Protein AF-A0A948Z2U1-F1 (afdb_monomer)

Secondary structure (DSSP, 8-state):
--TT--TT-EEEEEEE-S-HHHHHHHHHHHHT-S--SEEEEEEE-------

Structure (mmCIF, N/CA/C/O backbone):
data_AF-A0A948Z2U1-F1
#
_entry.id   AF-A0A948Z2U1-F1
#
loop_
_atom_site.group_PDB
_atom_site.id
_atom_site.type_symbol
_atom_site.label_atom_id
_atom_site.label_alt_id
_atom_site.label_comp_id
_atom_site.label_asym_id
_atom_site.label_entity_id
_atom_site.label_seq_id
_atom_site.pdbx_PDB_ins_code
_atom_site.Cartn_x
_atom_site.Cartn_y
_atom_site.Cartn_z
_atom_site.occupancy
_atom_site.B_iso_or_equiv
_atom_site.auth_seq_id
_atom_site.auth_comp_id
_atom_site.auth_asym_id
_atom_site.auth_atom_id
_atom_site.pdbx_PDB_model_num
ATOM 1 N N . MET A 1 1 ? -8.574 21.570 16.600 1.00 49.31 1 MET A N 1
ATOM 2 C CA . MET A 1 1 ? -8.341 20.170 16.204 1.00 49.31 1 MET A CA 1
ATOM 3 C C . MET A 1 1 ? -8.702 20.127 14.742 1.00 49.31 1 MET A C 1
ATOM 5 O O . MET A 1 1 ? -9.857 20.379 14.447 1.00 49.31 1 MET A O 1
ATOM 9 N N . SER A 1 2 ? -7.712 20.029 13.860 1.00 58.19 2 SER A N 1
ATOM 10 C CA . SER A 1 2 ? -7.910 20.083 12.409 1.00 58.19 2 SER A CA 1
ATOM 11 C C . SER A 1 2 ? -8.888 18.992 11.966 1.00 58.19 2 SER A C 1
ATOM 13 O O . SER A 1 2 ? -8.746 17.848 12.390 1.00 58.19 2 SER A O 1
ATOM 15 N N . GLU A 1 3 ? -9.869 19.356 11.141 1.00 65.94 3 GLU A N 1
ATOM 16 C CA . GLU A 1 3 ? -10.980 18.521 10.647 1.00 65.94 3 GLU A CA 1
ATOM 17 C C . GLU A 1 3 ? -10.587 17.271 9.812 1.00 65.94 3 GLU A C 1
ATOM 19 O O . GLU A 1 3 ? -11.447 16.666 9.188 1.00 65.94 3 GLU A O 1
ATOM 24 N N . GLU A 1 4 ? -9.325 16.832 9.815 1.00 73.38 4 GLU A N 1
ATOM 25 C CA . GLU A 1 4 ? -8.801 15.760 8.942 1.00 73.38 4 GLU A CA 1
ATOM 26 C C . GLU A 1 4 ? -8.189 14.567 9.706 1.00 73.38 4 GLU A C 1
ATOM 28 O O . GLU A 1 4 ? -7.456 13.763 9.136 1.00 73.38 4 GLU A O 1
ATOM 33 N N . TYR A 1 5 ? -8.434 14.436 11.014 1.00 79.88 5 TYR A N 1
ATOM 34 C CA . TYR A 1 5 ? -7.958 13.270 11.765 1.00 79.88 5 TYR A CA 1
ATOM 35 C C . TYR A 1 5 ? -8.977 12.128 11.717 1.00 79.88 5 TYR A C 1
ATOM 37 O O . TYR A 1 5 ? -9.979 12.160 12.429 1.00 79.88 5 TYR A O 1
ATOM 45 N N . GLU A 1 6 ? -8.673 11.098 10.928 1.00 86.31 6 GLU A N 1
ATOM 46 C CA . GLU A 1 6 ? -9.415 9.835 10.893 1.00 86.31 6 GLU A CA 1
ATOM 47 C C . GLU A 1 6 ? -8.736 8.793 11.809 1.00 86.31 6 GLU A C 1
ATOM 49 O O . GLU A 1 6 ? -7.626 8.329 11.514 1.00 86.31 6 GLU A O 1
ATOM 54 N N . PRO A 1 7 ? -9.353 8.411 12.946 1.00 90.25 7 PRO A N 1
ATOM 55 C CA . PRO A 1 7 ? -8.776 7.438 13.867 1.00 90.25 7 PRO A CA 1
ATOM 56 C C . PRO A 1 7 ? -8.561 6.084 13.186 1.00 90.25 7 PRO A C 1
ATOM 58 O O . PRO A 1 7 ? -9.494 5.478 12.665 1.00 90.25 7 PRO A O 1
ATOM 61 N N . GLY A 1 8 ? -7.327 5.577 13.227 1.00 92.25 8 GLY A N 1
ATOM 62 C CA . GLY A 1 8 ? -6.986 4.302 12.591 1.00 92.25 8 GLY A CA 1
ATOM 63 C C . GLY A 1 8 ? -6.830 4.379 11.070 1.00 92.25 8 GLY A C 1
ATOM 64 O O . GLY A 1 8 ? -6.762 3.340 10.425 1.00 92.25 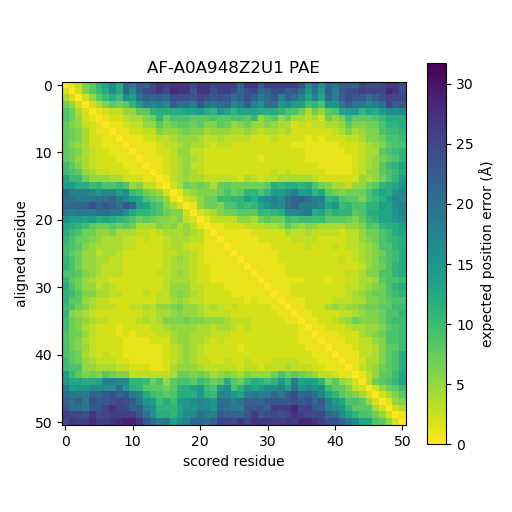8 GLY A O 1
ATOM 65 N N . LEU A 1 9 ? -6.745 5.573 10.477 1.00 94.31 9 LEU A N 1
ATOM 66 C CA . LEU A 1 9 ? -6.325 5.702 9.085 1.00 94.31 9 LEU A CA 1
ATOM 67 C C . LEU A 1 9 ? -4.893 5.195 8.910 1.00 94.31 9 LEU A C 1
ATOM 69 O O . LEU A 1 9 ? -3.967 5.631 9.596 1.00 94.31 9 LEU A O 1
ATOM 73 N N . VAL A 1 10 ? -4.726 4.264 7.972 1.00 94.81 10 VAL A N 1
ATOM 74 C CA . VAL A 1 10 ? -3.417 3.753 7.562 1.00 94.81 10 VAL A CA 1
ATOM 75 C C . VAL A 1 10 ? -3.036 4.345 6.212 1.00 94.81 10 VAL A C 1
ATOM 77 O O . VAL A 1 10 ? -3.761 4.195 5.231 1.00 94.81 10 VAL A O 1
ATOM 80 N N . SER A 1 11 ? -1.861 4.966 6.155 1.00 94.12 11 SER A N 1
ATOM 81 C CA . SER A 1 11 ? -1.297 5.531 4.929 1.00 94.12 11 SER A CA 1
ATOM 82 C C . SER A 1 11 ? -0.330 4.558 4.268 1.00 94.12 11 SER A C 1
ATOM 84 O O . SER A 1 11 ? 0.697 4.194 4.846 1.00 94.12 11 SER A O 1
ATOM 86 N N . VAL A 1 12 ? -0.623 4.159 3.032 1.00 94.12 12 VAL A N 1
ATOM 87 C CA . VAL A 1 12 ? 0.257 3.322 2.213 1.00 94.12 12 VAL A CA 1
ATOM 88 C C . VAL A 1 12 ? 0.960 4.199 1.184 1.00 94.12 12 VAL A C 1
ATOM 90 O 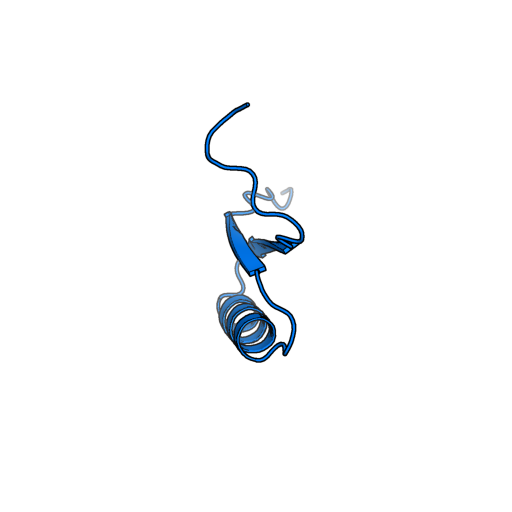O . VAL A 1 12 ? 0.316 4.827 0.349 1.00 94.12 12 VAL A O 1
ATOM 93 N N . ILE A 1 13 ? 2.293 4.242 1.225 1.00 92.19 13 ILE A N 1
ATOM 94 C CA . ILE A 1 13 ? 3.105 5.072 0.326 1.00 92.19 13 ILE A CA 1
ATOM 95 C C . ILE A 1 13 ? 3.835 4.171 -0.671 1.00 92.19 13 ILE A C 1
ATOM 97 O O . ILE A 1 13 ? 4.648 3.335 -0.275 1.00 92.19 13 ILE A O 1
ATOM 101 N N . VAL A 1 14 ? 3.572 4.361 -1.967 1.00 90.25 14 VAL A N 1
ATOM 102 C CA . VAL A 1 14 ? 4.179 3.578 -3.055 1.00 90.25 14 VAL A CA 1
ATOM 103 C C . VAL A 1 14 ? 5.067 4.485 -3.917 1.00 90.25 14 VAL A C 1
ATOM 105 O O . VAL A 1 1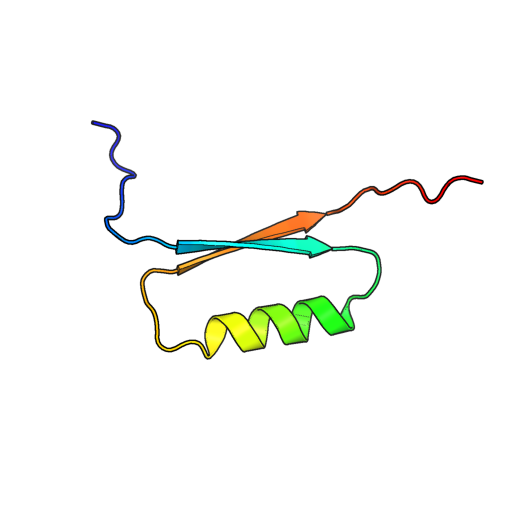4 ? 4.550 5.280 -4.708 1.00 90.25 14 VAL A O 1
ATOM 108 N N . PRO A 1 15 ? 6.406 4.396 -3.798 1.00 86.69 15 PRO A N 1
ATOM 109 C CA . PRO A 1 15 ? 7.314 5.120 -4.676 1.00 86.69 15 PRO A CA 1
ATOM 110 C C . PRO A 1 15 ? 7.355 4.466 -6.065 1.00 86.69 15 PRO A C 1
ATOM 112 O O . PRO A 1 15 ? 7.535 3.255 -6.190 1.00 86.69 15 PRO A O 1
ATOM 115 N N . THR A 1 16 ? 7.232 5.256 -7.132 1.00 78.94 16 THR A N 1
ATOM 116 C CA . THR A 1 16 ? 7.293 4.744 -8.508 1.00 78.94 16 THR A CA 1
ATOM 117 C C . THR A 1 16 ? 8.687 4.937 -9.091 1.00 78.94 16 THR A C 1
ATOM 119 O O . THR A 1 16 ? 9.165 6.061 -9.254 1.00 78.94 16 THR A O 1
ATOM 122 N N . PHE A 1 17 ? 9.364 3.832 -9.414 1.00 68.19 17 PHE A N 1
ATOM 123 C CA . PHE A 1 17 ? 10.617 3.828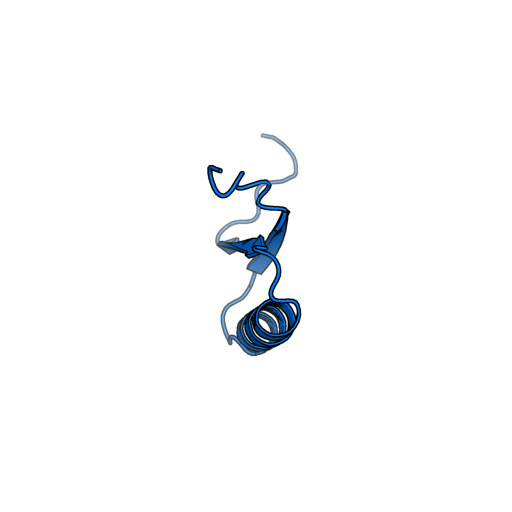 -10.172 1.00 68.19 17 PHE A CA 1
ATOM 124 C C . PHE A 1 17 ?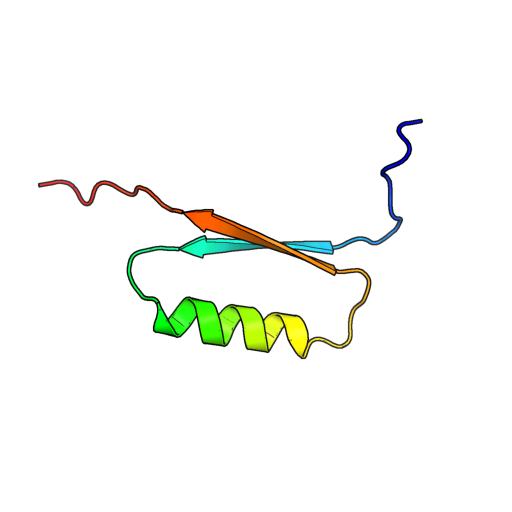 10.422 3.045 -11.473 1.00 68.19 17 PHE A C 1
ATOM 126 O O . PHE A 1 17 ? 10.527 1.823 -11.490 1.00 68.19 17 PHE A O 1
ATOM 133 N N . ASN A 1 18 ? 10.072 3.765 -12.543 1.00 62.25 18 ASN A N 1
ATOM 134 C CA . ASN A 1 18 ? 10.070 3.358 -13.959 1.00 62.25 18 ASN A CA 1
ATOM 135 C C . ASN A 1 18 ? 9.665 1.900 -14.302 1.00 62.25 18 ASN A C 1
ATOM 137 O O . ASN A 1 18 ? 10.185 1.294 -15.240 1.00 62.25 18 ASN A O 1
ATOM 141 N N . ARG A 1 19 ? 8.738 1.317 -13.539 1.00 63.59 19 ARG A N 1
ATOM 142 C CA . ARG A 1 19 ? 8.183 -0.024 -13.745 1.00 63.59 19 ARG A CA 1
ATOM 143 C C . ARG A 1 19 ? 6.676 0.047 -13.509 1.00 63.59 19 ARG A C 1
ATOM 145 O O . ARG A 1 19 ? 6.187 -0.273 -12.431 1.00 63.59 19 ARG A O 1
ATOM 152 N N . SER A 1 20 ? 5.950 0.511 -14.520 1.00 67.19 20 SER A N 1
ATOM 153 C CA . SER A 1 20 ? 4.493 0.698 -14.484 1.00 67.19 20 SER A CA 1
ATOM 154 C C . SER A 1 20 ? 3.712 -0.565 -14.089 1.00 67.19 20 SER A C 1
ATOM 156 O O . SER A 1 20 ? 2.664 -0.437 -13.469 1.00 67.19 20 SER A O 1
ATOM 158 N N . GLY A 1 21 ? 4.234 -1.766 -14.374 1.00 73.19 21 GLY A N 1
ATOM 159 C CA . GLY A 1 21 ? 3.605 -3.037 -13.985 1.00 73.19 21 GLY A CA 1
ATOM 160 C C . GLY A 1 21 ? 3.473 -3.228 -12.4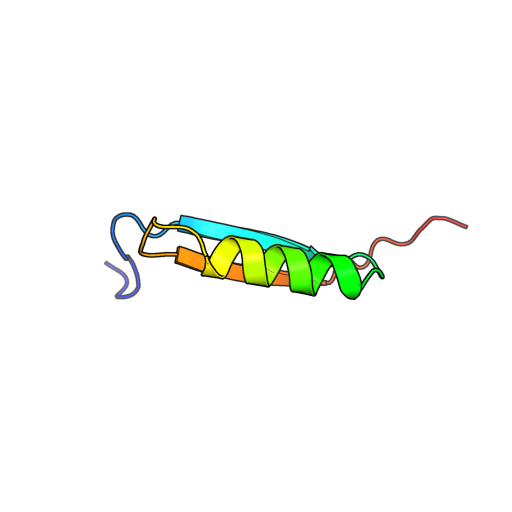69 1.00 73.19 21 GLY A C 1
ATOM 161 O O . GLY A 1 21 ? 2.379 -3.485 -11.979 1.00 73.19 21 GLY A O 1
ATOM 162 N N . PHE A 1 22 ? 4.547 -2.988 -11.707 1.00 81.56 22 PHE A N 1
ATOM 163 C CA . PHE A 1 22 ? 4.530 -3.178 -10.249 1.00 81.56 22 PHE A CA 1
ATOM 164 C C . PHE A 1 22 ? 3.629 -2.179 -9.521 1.00 81.56 22 PHE A C 1
ATOM 166 O O . PHE A 1 22 ? 3.141 -2.478 -8.437 1.00 81.56 22 PHE A O 1
ATOM 173 N N . LEU A 1 23 ? 3.397 -0.997 -10.103 1.00 86.88 23 LEU A N 1
ATOM 174 C CA . LEU A 1 23 ? 2.467 -0.031 -9.524 1.00 86.88 23 LEU A CA 1
ATOM 175 C C . LEU A 1 23 ? 1.035 -0.571 -9.551 1.00 86.88 23 LEU A C 1
ATOM 177 O O . LEU A 1 23 ? 0.342 -0.479 -8.545 1.00 86.88 23 LEU A O 1
ATOM 181 N N . VAL A 1 24 ? 0.610 -1.154 -10.675 1.00 88.50 24 VAL A N 1
ATOM 182 C CA . VAL A 1 24 ? -0.744 -1.709 -10.809 1.00 88.50 24 VAL A CA 1
ATOM 183 C C . VAL A 1 24 ? -0.945 -2.870 -9.836 1.00 88.50 24 VAL A C 1
ATOM 185 O O . VAL A 1 24 ? -1.944 -2.892 -9.125 1.00 88.50 24 VAL A O 1
ATOM 188 N N . GLU A 1 25 ? 0.029 -3.777 -9.731 1.00 90.38 25 GLU A N 1
ATOM 189 C CA . GLU A 1 25 ? -0.015 -4.887 -8.767 1.00 90.38 25 GLU A CA 1
ATOM 190 C C . GLU A 1 25 ? -0.046 -4.396 -7.309 1.00 90.38 25 GLU A C 1
ATOM 192 O O . GLU A 1 25 ? -0.794 -4.923 -6.487 1.00 90.38 25 GLU A O 1
ATOM 197 N N . ALA A 1 26 ? 0.731 -3.360 -6.976 1.00 89.88 26 ALA A N 1
ATOM 198 C CA . ALA A 1 26 ? 0.732 -2.776 -5.636 1.00 89.88 26 ALA A CA 1
ATOM 199 C C . ALA A 1 26 ? -0.607 -2.101 -5.301 1.00 89.88 26 ALA A C 1
ATOM 201 O O . ALA A 1 26 ? -1.113 -2.263 -4.192 1.00 89.88 26 ALA A O 1
ATOM 202 N N . MET A 1 27 ? -1.196 -1.374 -6.254 1.00 91.25 27 MET A N 1
ATOM 203 C CA . MET A 1 27 ? -2.521 -0.770 -6.092 1.00 91.25 27 MET A CA 1
ATOM 204 C C . M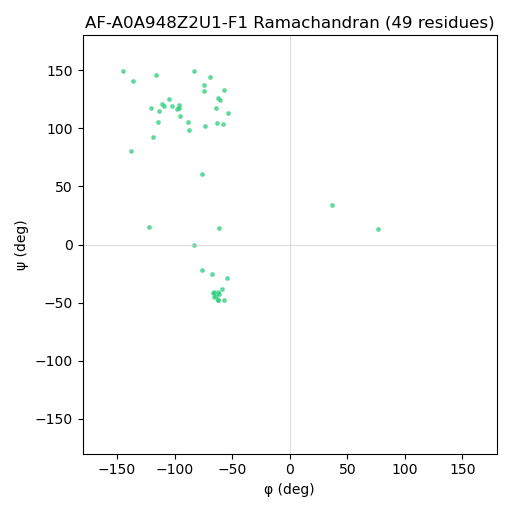ET A 1 27 ? -3.593 -1.842 -5.884 1.00 91.25 27 MET A C 1
ATOM 206 O O . MET A 1 27 ? -4.377 -1.740 -4.942 1.00 91.25 27 MET A O 1
ATOM 210 N N . ASP A 1 28 ? -3.589 -2.888 -6.713 1.00 94.00 28 ASP A N 1
ATOM 211 C CA . ASP A 1 28 ? -4.537 -3.999 -6.614 1.00 94.00 28 ASP A CA 1
ATOM 212 C C . ASP A 1 28 ? -4.411 -4.737 -5.272 1.00 94.00 28 ASP A C 1
ATOM 214 O O . ASP A 1 28 ? -5.411 -4.996 -4.600 1.00 94.00 28 ASP A O 1
ATOM 218 N N . SER A 1 29 ? -3.176 -4.973 -4.819 1.00 93.75 29 SER A N 1
ATOM 219 C CA . SER A 1 29 ? -2.888 -5.555 -3.506 1.00 93.75 29 SER A CA 1
ATOM 220 C C . SER A 1 29 ? -3.491 -4.731 -2.367 1.00 93.75 29 SER A C 1
ATOM 222 O O . SER A 1 29 ? -4.167 -5.289 -1.504 1.00 93.75 29 SER A O 1
ATOM 224 N N . VAL A 1 30 ? -3.312 -3.404 -2.375 1.00 94.06 30 VAL A N 1
ATOM 225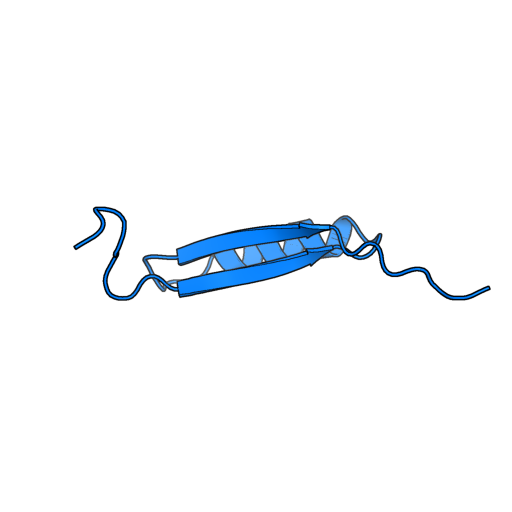 C CA . VAL A 1 30 ? -3.866 -2.507 -1.343 1.00 94.06 30 VAL A CA 1
ATOM 226 C C . VAL A 1 30 ? -5.395 -2.479 -1.391 1.00 94.06 30 VAL A C 1
ATOM 228 O O . VAL A 1 30 ? -6.040 -2.552 -0.343 1.00 94.06 30 VAL A O 1
ATOM 231 N N . CYS A 1 31 ? -5.992 -2.446 -2.586 1.00 92.19 31 CYS A N 1
ATOM 232 C CA . CYS A 1 31 ? -7.445 -2.493 -2.753 1.00 92.19 31 CYS A CA 1
ATOM 233 C C . CYS A 1 31 ? -8.063 -3.767 -2.151 1.00 92.19 31 CYS A C 1
ATOM 235 O O . CYS A 1 31 ? -9.120 -3.684 -1.515 1.00 92.19 31 CYS A O 1
ATOM 237 N N . HIS A 1 32 ? -7.388 -4.912 -2.279 1.00 96.19 32 HIS A N 1
ATOM 238 C CA . HIS A 1 32 ? -7.852 -6.209 -1.774 1.00 96.19 32 HIS A CA 1
ATOM 239 C C . HIS A 1 32 ? -7.566 -6.473 -0.282 1.00 96.19 32 HIS A C 1
ATOM 241 O O . HIS A 1 32 ? -7.950 -7.524 0.236 1.00 96.19 32 HIS A O 1
ATOM 247 N N . GLN A 1 33 ? -6.933 -5.552 0.452 1.00 94.75 33 GLN A N 1
ATOM 248 C CA . GLN A 1 33 ? -6.740 -5.720 1.898 1.00 94.75 33 GLN A CA 1
ATOM 249 C C . GLN A 1 33 ? -8.066 -5.603 2.659 1.00 94.75 33 GLN A C 1
ATOM 251 O O . GLN A 1 33 ? -8.910 -4.776 2.323 1.00 94.75 33 GLN A O 1
ATOM 256 N N . ALA A 1 34 ? -8.230 -6.381 3.732 1.00 95.88 34 ALA A N 1
ATOM 257 C CA . ALA A 1 34 ? -9.430 -6.344 4.574 1.00 95.88 34 ALA A CA 1
ATOM 258 C C . ALA A 1 34 ? -9.485 -5.129 5.524 1.00 95.88 34 ALA A C 1
ATOM 260 O O . ALA A 1 34 ? -10.559 -4.761 5.993 1.00 95.88 34 ALA A O 1
ATOM 261 N N . TYR A 1 35 ? -8.340 -4.511 5.826 1.00 95.19 35 TYR A N 1
ATOM 262 C CA . TYR A 1 35 ? -8.258 -3.398 6.770 1.00 95.19 35 TYR A CA 1
ATOM 263 C C . TYR A 1 35 ? -8.807 -2.096 6.178 1.00 95.19 35 TYR A C 1
ATOM 265 O O . TYR A 1 35 ? -8.495 -1.748 5.039 1.00 95.19 35 TYR A O 1
ATOM 273 N N . ARG A 1 36 ? -9.584 -1.347 6.965 1.00 93.31 36 ARG A N 1
ATOM 274 C CA . ARG A 1 36 ? -10.069 0.002 6.644 1.00 93.31 36 ARG A CA 1
ATOM 275 C C . ARG A 1 36 ? -10.120 0.846 7.928 1.00 93.31 36 ARG A C 1
ATOM 277 O O . ARG A 1 36 ? -10.399 0.268 8.980 1.00 93.31 36 ARG A O 1
ATOM 284 N N . PRO A 1 37 ? -9.926 2.175 7.844 1.00 94.44 37 PRO A N 1
ATOM 285 C CA . PRO A 1 37 ? -9.711 2.979 6.632 1.00 94.44 37 PRO A CA 1
ATOM 286 C C . PRO A 1 37 ? -8.248 2.990 6.146 1.00 94.44 37 PRO A C 1
ATOM 288 O O . PRO A 1 37 ? -7.313 2.880 6.934 1.00 94.44 37 PRO A O 1
ATOM 291 N N . VAL A 1 38 ? -8.050 3.113 4.829 1.00 95.00 38 VAL A N 1
ATOM 292 C CA . VAL A 1 38 ? -6.719 3.161 4.201 1.00 95.00 38 VAL A CA 1
ATOM 293 C C . VAL A 1 38 ? -6.667 4.254 3.134 1.00 95.00 38 VAL A C 1
ATOM 295 O O . VAL A 1 38 ? -7.623 4.414 2.374 1.00 95.00 38 VAL A O 1
ATOM 298 N N . GLU A 1 39 ? -5.548 4.969 3.056 1.00 94.06 39 GLU A N 1
ATOM 299 C CA . GLU A 1 39 ? -5.218 5.897 1.970 1.00 94.06 39 GLU A CA 1
ATOM 300 C C . GLU A 1 39 ? -3.981 5.410 1.201 1.00 94.06 39 GLU A C 1
ATOM 302 O O . GLU A 1 39 ? -3.071 4.813 1.778 1.00 94.06 39 GLU A O 1
ATOM 307 N N . LEU A 1 40 ? -3.941 5.650 -0.113 1.00 93.25 40 LEU A N 1
ATOM 308 C CA . LEU A 1 40 ? -2.842 5.233 -0.986 1.00 93.25 40 LEU A CA 1
ATOM 309 C C . LEU A 1 40 ? -2.209 6.449 -1.663 1.00 93.25 40 LEU A C 1
ATOM 311 O O . LEU A 1 40 ? -2.855 7.134 -2.454 1.00 93.25 40 LEU A O 1
ATOM 315 N N . ILE A 1 41 ? -0.929 6.686 -1.384 1.00 92.50 41 ILE A N 1
ATOM 316 C CA . ILE A 1 41 ? -0.166 7.830 -1.887 1.00 92.50 41 ILE A CA 1
ATOM 317 C C . ILE A 1 41 ? 0.916 7.321 -2.839 1.00 92.50 41 ILE A C 1
ATOM 319 O O . ILE A 1 41 ? 1.853 6.626 -2.441 1.00 92.50 41 ILE A O 1
ATOM 323 N N . VAL A 1 42 ? 0.803 7.688 -4.115 1.00 90.06 42 VAL A N 1
ATOM 324 C CA . VAL A 1 42 ? 1.773 7.322 -5.153 1.00 90.06 42 VAL A CA 1
ATOM 325 C C . VAL A 1 42 ? 2.764 8.464 -5.335 1.00 90.06 42 VAL A C 1
ATOM 327 O O . VAL A 1 42 ? 2.383 9.564 -5.733 1.00 90.06 42 VAL A O 1
ATOM 330 N N . VAL A 1 43 ? 4.045 8.205 -5.067 1.00 88.31 43 VAL A N 1
ATOM 331 C CA . VAL A 1 43 ? 5.093 9.234 -5.133 1.00 88.31 43 VAL A CA 1
ATOM 332 C C . VAL A 1 43 ? 6.022 8.954 -6.313 1.00 88.31 43 VAL A C 1
ATOM 334 O O . VAL A 1 43 ? 6.654 7.897 -6.343 1.00 88.31 43 VAL A O 1
ATOM 337 N N . PRO A 1 44 ? 6.164 9.870 -7.288 1.00 80.69 44 PRO A N 1
ATOM 338 C CA . PRO A 1 44 ? 7.163 9.719 -8.336 1.00 80.69 44 PRO A CA 1
ATOM 339 C C . PRO A 1 44 ? 8.567 9.764 -7.732 1.00 80.69 44 PRO A C 1
ATOM 341 O O . PRO A 1 44 ? 8.976 10.778 -7.169 1.00 80.69 44 PRO A O 1
ATOM 344 N N . SER A 1 45 ? 9.331 8.676 -7.857 1.00 72.56 45 SER A N 1
ATOM 345 C CA . SER A 1 45 ? 10.732 8.685 -7.435 1.00 72.56 45 SER A CA 1
ATOM 346 C C . SER A 1 45 ? 11.597 9.180 -8.595 1.00 72.56 45 SER A C 1
ATOM 348 O O . SER A 1 45 ? 11.941 8.447 -9.520 1.00 72.56 45 SER A O 1
ATOM 350 N N . CYS A 1 46 ? 11.965 10.462 -8.569 1.00 63.91 46 CYS A N 1
ATOM 351 C CA . CYS A 1 46 ? 13.020 10.995 -9.433 1.00 63.91 46 CYS A CA 1
ATOM 352 C C . CYS A 1 46 ? 14.392 10.572 -8.878 1.00 63.91 46 CYS A C 1
ATOM 354 O O . CYS A 1 46 ? 15.212 11.390 -8.464 1.00 63.91 46 CYS A O 1
ATOM 356 N N . GLY A 1 47 ? 14.633 9.264 -8.794 1.00 60.78 47 GLY A N 1
ATOM 357 C CA . GLY A 1 47 ? 15.963 8.743 -8.521 1.00 60.78 47 GLY A CA 1
ATOM 358 C C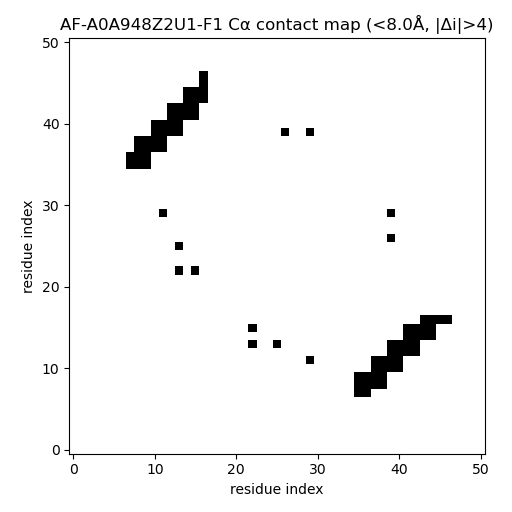 . GLY A 1 47 ? 16.810 8.920 -9.775 1.00 60.78 47 GLY A C 1
ATOM 359 O O . GLY A 1 47 ? 16.673 8.140 -10.716 1.00 60.78 47 GLY A O 1
ATOM 360 N N . ARG A 1 48 ? 17.689 9.931 -9.814 1.00 55.81 48 ARG A N 1
ATOM 361 C CA . ARG A 1 48 ? 18.795 9.953 -10.784 1.00 55.81 48 ARG A CA 1
ATOM 362 C C . ARG A 1 48 ? 19.622 8.691 -10.558 1.00 55.81 48 ARG A C 1
ATOM 364 O O . ARG A 1 48 ? 20.396 8.619 -9.608 1.00 55.81 48 ARG A O 1
ATOM 371 N N . MET A 1 49 ? 19.463 7.702 -11.431 1.00 53.56 49 MET A N 1
ATOM 372 C CA . MET A 1 49 ? 20.464 6.656 -11.588 1.00 53.56 49 MET A CA 1
ATOM 373 C C . MET A 1 49 ? 21.723 7.365 -12.082 1.00 53.56 49 MET A C 1
ATOM 375 O O . MET A 1 49 ? 21.764 7.820 -13.222 1.00 53.56 49 MET A O 1
ATOM 379 N N . GLY A 1 50 ? 22.701 7.540 -11.195 1.00 61.41 50 GLY A N 1
ATOM 380 C CA . GLY A 1 50 ? 23.968 8.167 -11.531 1.00 61.41 50 GLY A CA 1
ATOM 381 C C . GLY A 1 50 ? 24.616 7.471 -12.723 1.00 61.41 50 GLY A C 1
ATOM 382 O O . GLY A 1 50 ? 25.028 6.311 -12.617 1.00 61.41 50 GLY A O 1
ATOM 383 N N . LYS A 1 51 ? 24.693 8.207 -13.830 1.00 40.50 51 LYS A N 1
ATOM 384 C CA . LYS A 1 51 ? 25.782 8.229 -14.803 1.00 40.50 51 LYS A CA 1
ATOM 385 C C . LYS A 1 51 ? 25.958 9.684 -15.213 1.00 40.50 51 LYS A C 1
ATOM 387 O O . LYS A 1 51 ? 24.922 10.317 -15.515 1.00 40.50 51 LYS A O 1
#

pLDDT: mean 81.76, std 14.81, range [40.5, 96.19]

Foldseek 3Di:
DDPPDDPPEAEAEAEDDPDVVVVVVVVVVVVPDPDDDYDYHYHHDPPPPDD

Nearest PDB structures (foldseek):
  1kmn-assembly1_A  TM=4.099E-01  e=4.549E+00  Escherichia coli
  5zyo-assembly2_D  TM=5.018E-01  e=8.536E+00  Escherichia coli K-12
  8vuu-assembly1_D  TM=3.801E-01  e=7.960E+00  Homo sapiens

Radius of gyration: 14.33 Å; Cα contacts (8 Å, |Δi|>4): 44; chains: 1; bounding box: 37×26×31 Å

Sequence (51 aa):
MSEEYEPGLVSVIVPTFNRSGFLVEAMDSVCHQAYRPVELIVVPSCGRMGK

Solvent-accessible surface area (backbone atoms only — not comparable to full-atom values): 3498 Å² total; per-residue (Å²): 131,74,97,78,79,60,89,73,60,41,78,44,78,47,72,44,70,98,48,73,67,61,53,54,55,52,51,52,53,62,70,70,48,90,75,75,55,69,49,81,47,79,41,84,50,84,70,78,77,88,126

Mean predicted aligned error: 7.59 Å